Protein AF-A0A660ZWQ2-F1 (afdb_monomer_lite)

Secondary structure (DSSP, 8-state):
-TTS-S-HHHHHHHHHHHHHHTTSS-HHHHHHHHT--HHHHHHHHHHHHHHHHHHHSPPPPPPPPPPPPHHHHHHHHHHHHHHHHHHHHHHHHHHHHHHHHHHHTT---------------

Sequence (121 aa):
MDDLAGEEVSKERLRVILETIAREKSVNDACEELGIERVRFHELRTKALQAGIEALTPKKPGRKRKVKSAEELRIEELERKVSDLKQEVYTQSMKEAIHIALDRLGTSSTGDGKGGSQWTR

Structure (mmCIF, N/CA/C/O backbone):
data_AF-A0A660ZWQ2-F1
#
_entry.id   AF-A0A660ZWQ2-F1
#
loop_
_atom_site.group_PDB
_atom_site.id
_atom_site.type_symbol
_atom_site.label_atom_id
_atom_site.label_alt_id
_atom_site.label_comp_id
_atom_site.label_asym_id
_atom_site.label_entity_id
_atom_site.label_seq_id
_atom_site.pdbx_PDB_ins_code
_atom_site.Cartn_x
_atom_site.Cartn_y
_atom_site.Cartn_z
_atom_site.occupancy
_atom_site.B_iso_or_equiv
_atom_site.auth_seq_id
_atom_site.auth_comp_id
_atom_site.auth_asym_id
_atom_site.auth_atom_id
_atom_site.pdbx_PDB_model_num
ATOM 1 N N . MET A 1 1 ? -14.657 -6.046 -1.158 1.00 78.06 1 MET A N 1
ATOM 2 C CA . MET A 1 1 ? -13.177 -6.010 -0.990 1.00 78.06 1 MET A CA 1
ATOM 3 C C . MET A 1 1 ? -12.479 -6.888 -2.031 1.00 78.06 1 MET A C 1
ATOM 5 O O . MET A 1 1 ? -11.257 -7.000 -2.020 1.00 78.06 1 MET A O 1
ATOM 9 N N . ASP A 1 2 ? -13.242 -7.500 -2.937 1.00 77.19 2 ASP A N 1
ATOM 10 C CA . ASP A 1 2 ? -12.804 -8.607 -3.786 1.00 77.19 2 ASP A CA 1
ATOM 11 C C . ASP A 1 2 ? -11.821 -8.165 -4.874 1.00 77.19 2 ASP A C 1
ATOM 13 O O . ASP A 1 2 ? -10.891 -8.904 -5.187 1.00 77.19 2 ASP A O 1
ATOM 17 N N . ASP A 1 3 ? -11.929 -6.913 -5.326 1.00 86.88 3 ASP A N 1
ATOM 18 C CA . ASP A 1 3 ? -11.054 -6.322 -6.347 1.00 86.88 3 ASP A CA 1
ATOM 19 C C . ASP A 1 3 ? -9.664 -5.905 -5.827 1.00 86.88 3 ASP A C 1
ATOM 21 O O . ASP A 1 3 ? -8.781 -5.553 -6.610 1.00 86.88 3 ASP A O 1
ATOM 25 N N . LEU A 1 4 ? -9.440 -5.913 -4.506 1.00 88.75 4 LEU A N 1
ATOM 26 C CA . LEU A 1 4 ? -8.142 -5.571 -3.921 1.00 88.75 4 LEU A CA 1
ATOM 27 C C . LEU A 1 4 ? -7.240 -6.807 -3.848 1.00 88.75 4 LEU A C 1
ATOM 29 O O . LEU A 1 4 ? -7.669 -7.887 -3.445 1.00 88.75 4 LEU A O 1
ATOM 33 N N . ALA A 1 5 ? -5.959 -6.649 -4.180 1.00 89.00 5 ALA A N 1
ATOM 34 C CA . ALA A 1 5 ? -4.959 -7.692 -3.964 1.00 89.00 5 ALA A CA 1
ATOM 35 C C . ALA A 1 5 ? -4.569 -7.778 -2.477 1.00 89.00 5 ALA A C 1
ATOM 37 O O . ALA A 1 5 ? -4.445 -6.756 -1.802 1.00 89.00 5 ALA A O 1
ATOM 38 N N . GLY A 1 6 ? -4.340 -8.991 -1.972 1.00 89.75 6 GLY A N 1
ATOM 39 C CA . GLY A 1 6 ? -3.894 -9.227 -0.598 1.00 89.75 6 GLY A CA 1
ATOM 40 C C . GLY A 1 6 ? -4.433 -10.527 -0.012 1.00 89.75 6 GLY A C 1
ATOM 41 O O . GLY A 1 6 ? -5.334 -11.144 -0.576 1.00 89.75 6 GLY A O 1
ATOM 42 N N . GLU A 1 7 ? -3.870 -10.930 1.125 1.00 94.25 7 GLU A N 1
ATOM 43 C CA . GLU A 1 7 ? -4.345 -12.075 1.904 1.00 94.25 7 GLU A CA 1
ATOM 44 C C . GLU A 1 7 ? -5.735 -11.800 2.496 1.00 94.25 7 GLU A C 1
ATOM 46 O O . GLU A 1 7 ? -6.013 -10.682 2.940 1.00 94.25 7 GLU A O 1
ATOM 51 N N . GLU A 1 8 ? -6.588 -12.824 2.561 1.00 93.12 8 GLU A N 1
ATOM 52 C CA . GLU A 1 8 ? -7.979 -12.691 3.012 1.00 93.12 8 GLU A CA 1
ATOM 53 C C . GLU A 1 8 ? -8.084 -12.128 4.437 1.00 93.12 8 GLU A C 1
ATOM 55 O O . GLU A 1 8 ? -8.884 -11.236 4.710 1.00 93.12 8 GLU A O 1
ATOM 60 N N . VAL A 1 9 ? -7.168 -12.532 5.322 1.00 93.25 9 VAL A N 1
ATOM 61 C CA . VAL A 1 9 ? -7.061 -12.005 6.693 1.00 93.25 9 VAL A CA 1
ATOM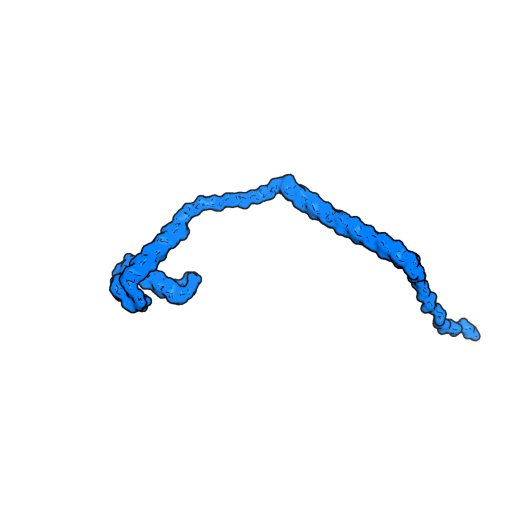 62 C C . VAL A 1 9 ? -6.807 -10.492 6.709 1.00 93.25 9 VAL A C 1
ATOM 64 O O . VAL A 1 9 ? -7.292 -9.774 7.585 1.00 93.25 9 VAL A O 1
ATOM 67 N N . SER A 1 10 ? -6.040 -9.980 5.744 1.00 94.12 10 SER A N 1
ATOM 68 C CA . SER A 1 10 ? -5.755 -8.546 5.638 1.00 94.12 10 SER A CA 1
ATOM 69 C C . SER A 1 10 ? -6.962 -7.772 5.110 1.00 94.12 10 SER A C 1
ATOM 71 O O . SER A 1 10 ? -7.243 -6.675 5.599 1.00 94.12 10 SER A O 1
ATOM 73 N N . LYS A 1 11 ? -7.701 -8.352 4.156 1.00 95.12 11 LYS A N 1
ATOM 74 C CA . LYS A 1 11 ? -8.950 -7.780 3.633 1.00 95.12 11 LYS A CA 1
ATOM 75 C C . LYS A 1 11 ? -10.031 -7.709 4.706 1.00 95.12 11 LYS A C 1
ATOM 77 O O . LYS A 1 11 ? -10.675 -6.670 4.829 1.00 95.12 11 LYS A O 1
ATOM 82 N N . GLU A 1 12 ? -10.175 -8.765 5.505 1.00 95.69 12 GLU A N 1
ATOM 83 C CA . GLU A 1 12 ? -11.119 -8.818 6.625 1.00 95.69 12 GLU A CA 1
ATOM 84 C C . GLU A 1 12 ? -10.831 -7.712 7.642 1.00 95.69 12 GLU A C 1
ATOM 86 O O . GLU A 1 12 ? -11.681 -6.876 7.940 1.00 95.69 12 GLU A O 1
ATOM 91 N N . ARG A 1 13 ? -9.576 -7.619 8.101 1.00 95.81 13 ARG A N 1
ATOM 92 C CA . ARG A 1 13 ? -9.156 -6.563 9.034 1.00 95.81 13 ARG A CA 1
ATOM 93 C C . ARG A 1 13 ? -9.444 -5.167 8.492 1.00 95.81 13 ARG A C 1
ATOM 95 O O . ARG A 1 13 ? -9.894 -4.307 9.245 1.00 95.81 13 ARG A O 1
ATOM 102 N N . LEU A 1 14 ? -9.183 -4.932 7.205 1.00 95.81 14 LEU A N 1
ATOM 103 C CA . LEU A 1 14 ? -9.468 -3.646 6.574 1.00 95.81 14 LEU A CA 1
ATOM 104 C C . LEU A 1 14 ? -10.974 -3.358 6.531 1.00 95.81 14 LEU A C 1
ATOM 106 O O . LEU A 1 14 ? -11.369 -2.237 6.845 1.00 95.81 14 LEU A O 1
ATOM 110 N N . ARG A 1 15 ? -11.804 -4.351 6.186 1.00 96.62 15 ARG A N 1
ATOM 111 C CA . ARG A 1 15 ? -13.269 -4.225 6.179 1.00 96.62 15 ARG A CA 1
ATOM 112 C C . ARG A 1 15 ? -13.783 -3.812 7.557 1.00 96.62 15 ARG A C 1
ATOM 114 O O . ARG A 1 15 ? -14.400 -2.757 7.676 1.00 96.62 15 ARG A O 1
ATOM 121 N N . VAL A 1 16 ? -13.430 -4.569 8.595 1.00 97.38 16 VAL A N 1
ATOM 122 C CA . VAL A 1 16 ? -13.848 -4.294 9.977 1.00 97.38 16 VAL A CA 1
ATOM 123 C C . VAL A 1 16 ? -13.387 -2.904 10.432 1.00 97.38 16 VAL A C 1
ATOM 125 O O . VAL A 1 16 ? -14.153 -2.155 11.036 1.00 97.38 16 VAL A O 1
ATOM 128 N N . ILE A 1 17 ? -12.153 -2.499 10.106 1.00 97.00 17 ILE A N 1
ATOM 129 C CA . ILE A 1 17 ? -11.665 -1.146 10.417 1.00 97.00 17 ILE A CA 1
ATOM 130 C C . ILE A 1 17 ? -12.558 -0.073 9.775 1.00 97.00 17 ILE A C 1
ATOM 132 O O . ILE A 1 17 ? -12.923 0.887 10.458 1.00 97.00 17 ILE A O 1
ATOM 136 N N . LEU A 1 18 ? -12.926 -0.222 8.501 1.00 96.50 18 LEU A N 1
ATOM 137 C CA . LEU A 1 18 ? -13.773 0.744 7.799 1.00 96.50 18 LEU A CA 1
ATOM 138 C C . LEU A 1 18 ? -15.188 0.814 8.381 1.00 96.50 18 LEU A C 1
ATOM 140 O O . LEU A 1 18 ? -15.691 1.918 8.574 1.00 96.50 18 LEU A O 1
ATOM 144 N N . GLU A 1 19 ? -15.786 -0.316 8.755 1.00 97.56 19 GLU A N 1
ATOM 145 C CA . GLU A 1 19 ? -17.100 -0.359 9.419 1.00 97.56 19 GLU A CA 1
ATOM 146 C C . GLU A 1 19 ? -17.081 0.379 10.768 1.00 97.56 19 GLU A C 1
ATOM 148 O O . GLU A 1 19 ? -18.018 1.110 11.104 1.00 97.56 19 GLU A O 1
ATOM 153 N N . THR A 1 20 ? -15.979 0.284 11.531 1.00 97.50 20 THR A N 1
ATOM 154 C CA . THR A 1 20 ? -15.841 1.077 12.769 1.00 97.50 20 THR A CA 1
ATOM 155 C C . THR A 1 20 ? -15.681 2.574 12.517 1.00 97.50 20 THR A C 1
ATOM 157 O O . THR A 1 20 ? -16.110 3.388 13.336 1.00 97.50 20 THR A O 1
ATOM 160 N N . ILE A 1 21 ? -15.075 2.966 11.392 1.00 96.25 21 ILE A N 1
ATOM 161 C CA . ILE A 1 21 ? -14.953 4.376 10.990 1.00 96.25 21 ILE A CA 1
ATOM 162 C C . ILE A 1 21 ? -16.314 4.908 10.529 1.00 96.25 21 ILE A C 1
ATOM 164 O O . ILE A 1 21 ? -16.686 6.023 10.896 1.00 96.25 21 ILE A O 1
ATOM 168 N N . ALA A 1 22 ? -17.073 4.091 9.797 1.00 96.75 22 ALA A N 1
ATOM 169 C CA . ALA A 1 22 ? -18.436 4.379 9.361 1.00 96.75 22 ALA A CA 1
ATOM 170 C C . ALA A 1 22 ? -19.459 4.390 10.515 1.00 96.75 22 ALA A C 1
ATOM 172 O O . ALA A 1 22 ? -20.595 4.811 10.317 1.00 96.75 22 ALA A O 1
ATOM 173 N N . ARG A 1 23 ? -19.051 3.990 11.732 1.00 95.50 23 ARG A N 1
ATOM 174 C CA . ARG A 1 23 ? -19.912 3.808 12.919 1.00 95.50 23 ARG A CA 1
ATOM 175 C C . ARG A 1 23 ? -20.996 2.741 12.739 1.00 95.50 23 ARG A C 1
ATOM 177 O O . ARG A 1 23 ? -21.975 2.738 13.479 1.00 95.50 23 ARG A O 1
ATOM 184 N N . GLU A 1 24 ? -20.798 1.825 11.801 1.00 96.44 24 GLU A N 1
ATOM 185 C CA . GLU A 1 24 ? -21.666 0.664 11.577 1.00 96.44 24 GLU A CA 1
ATOM 186 C C . GLU A 1 24 ? -21.344 -0.471 12.557 1.00 96.44 24 GLU A C 1
ATOM 188 O O . GLU A 1 24 ? -22.198 -1.303 12.852 1.00 96.44 24 GLU A O 1
ATOM 193 N N . LYS A 1 25 ? -20.123 -0.474 13.106 1.00 96.19 25 LYS A N 1
ATOM 194 C CA . LYS A 1 25 ? -19.639 -1.463 14.073 1.00 96.19 25 LYS A CA 1
ATOM 195 C C . LYS A 1 25 ? -18.946 -0.781 15.250 1.00 96.19 25 LYS A C 1
ATOM 197 O O . LYS A 1 25 ? -18.207 0.192 15.070 1.00 96.19 25 LYS A O 1
ATOM 202 N N . SER A 1 26 ? -19.172 -1.271 16.471 1.00 97.44 26 SER A N 1
ATOM 203 C CA . SER A 1 26 ? -18.464 -0.751 17.643 1.00 97.44 26 SER A CA 1
ATOM 204 C C . SER A 1 26 ? -17.031 -1.290 17.703 1.00 97.44 26 SER A C 1
ATOM 206 O O . SER A 1 26 ? -16.699 -2.324 17.127 1.00 97.44 26 SER A O 1
ATOM 208 N N . VAL A 1 27 ? -16.150 -0.597 18.430 1.00 96.00 27 VAL A N 1
ATOM 209 C CA . VAL A 1 27 ? -14.766 -1.067 18.624 1.00 96.00 27 VAL A CA 1
ATOM 210 C C . VAL A 1 27 ? -14.725 -2.392 19.391 1.00 96.00 27 VAL A C 1
ATOM 212 O O . VAL A 1 27 ? -13.818 -3.178 19.153 1.00 96.00 27 VAL A O 1
ATOM 215 N N . ASN A 1 28 ? -15.678 -2.648 20.293 1.00 96.88 28 ASN A N 1
ATOM 216 C CA . ASN A 1 28 ? -15.728 -3.910 21.035 1.00 96.88 28 ASN A CA 1
ATOM 217 C C . ASN A 1 28 ? -16.068 -5.076 20.110 1.00 96.88 28 ASN A C 1
ATOM 219 O O . ASN A 1 28 ? -15.291 -6.021 20.049 1.00 96.88 28 ASN A O 1
ATOM 223 N N . ASP A 1 29 ? -17.144 -4.948 19.333 1.00 97.56 29 ASP A N 1
ATOM 224 C CA . ASP A 1 29 ? -17.584 -6.001 18.408 1.00 97.56 29 ASP A CA 1
ATOM 225 C C . ASP A 1 29 ? -16.487 -6.308 17.379 1.00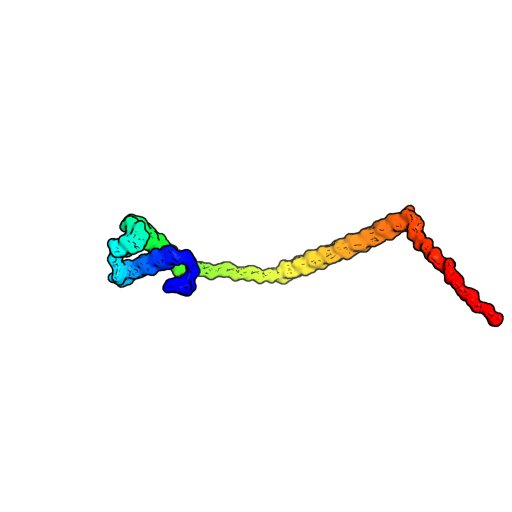 97.56 29 ASP A C 1
ATOM 227 O O . ASP A 1 29 ? -16.178 -7.461 17.101 1.00 97.56 29 ASP A O 1
ATOM 231 N N . ALA A 1 30 ? -15.809 -5.266 16.885 1.00 97.19 30 ALA A N 1
ATOM 232 C CA . ALA A 1 30 ? -14.664 -5.414 15.993 1.00 97.19 30 ALA A CA 1
ATOM 233 C C . ALA A 1 30 ? -13.477 -6.161 16.633 1.00 97.19 30 ALA A C 1
ATOM 235 O O . ALA A 1 30 ? -12.777 -6.906 15.949 1.00 97.19 30 ALA A O 1
ATOM 236 N N . CYS A 1 31 ? -13.214 -5.953 17.927 1.00 97.62 31 CYS A N 1
ATOM 237 C CA . CYS A 1 31 ? -12.152 -6.663 18.645 1.00 97.62 31 CYS A CA 1
ATOM 238 C C . CYS A 1 31 ? -12.502 -8.140 18.855 1.00 97.62 31 CYS A C 1
ATOM 240 O O . CYS A 1 31 ? -11.636 -8.996 18.675 1.00 97.62 31 CYS A O 1
ATOM 242 N N . GLU A 1 32 ? -13.760 -8.429 19.197 1.00 97.31 32 GLU A N 1
ATOM 243 C CA . GLU A 1 32 ? -14.269 -9.793 19.369 1.00 97.31 32 GLU A CA 1
ATOM 244 C C . GLU A 1 32 ? -14.219 -10.579 18.055 1.00 97.31 32 GLU A C 1
ATOM 246 O O . GLU A 1 32 ? -13.675 -11.680 18.019 1.00 97.31 32 GLU A O 1
ATOM 251 N N . GLU A 1 33 ? -14.690 -9.985 16.959 1.00 96.56 33 GLU A N 1
ATOM 252 C CA . GLU A 1 33 ? -14.695 -10.607 15.631 1.00 96.56 33 GLU A CA 1
ATOM 253 C C . GLU A 1 33 ? -13.289 -10.895 15.101 1.00 96.56 33 GLU A C 1
ATOM 255 O O . GLU A 1 33 ? -13.027 -11.956 14.537 1.00 96.56 33 GLU A O 1
ATOM 260 N N . LEU A 1 34 ? -12.357 -9.963 15.308 1.00 95.94 34 LEU A N 1
ATOM 261 C CA . LEU A 1 34 ? -10.973 -10.132 14.872 1.00 95.94 34 LEU A CA 1
ATOM 262 C C . LEU A 1 34 ? -10.134 -10.980 15.841 1.00 95.94 34 LEU A C 1
ATOM 264 O O . LEU A 1 34 ? -8.989 -11.300 15.511 1.00 95.94 34 LEU A O 1
ATOM 268 N N . GLY A 1 35 ? -10.660 -11.315 17.024 1.00 97.00 35 GLY A N 1
ATOM 269 C CA . GLY A 1 35 ? -9.938 -12.044 18.067 1.00 97.00 35 GLY A CA 1
ATOM 270 C C . GLY A 1 35 ? -8.697 -11.301 18.575 1.00 97.00 35 GLY A C 1
ATOM 271 O O . GLY A 1 35 ? -7.666 -11.925 18.828 1.00 97.00 35 GLY A O 1
ATOM 272 N N . ILE A 1 36 ? -8.757 -9.968 18.672 1.00 97.00 36 ILE A N 1
ATOM 273 C CA . ILE A 1 36 ? -7.628 -9.126 19.099 1.00 97.00 36 ILE A CA 1
ATOM 274 C C . ILE A 1 36 ? -8.012 -8.174 20.224 1.00 97.00 36 ILE A C 1
ATOM 276 O O . ILE A 1 36 ? -9.152 -7.743 20.352 1.00 97.00 36 ILE A O 1
ATOM 280 N N . GLU A 1 37 ? -7.020 -7.767 21.009 1.00 97.50 37 GLU A N 1
ATOM 281 C CA . GLU A 1 37 ? -7.222 -6.752 22.036 1.00 97.50 37 GLU A 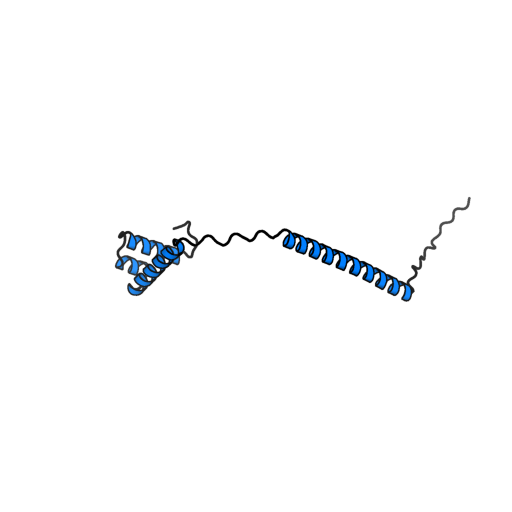CA 1
ATOM 282 C C . GLU A 1 37 ? -7.458 -5.356 21.448 1.00 97.50 37 GLU A C 1
ATOM 284 O O . GLU A 1 37 ? -6.930 -4.978 20.397 1.00 97.50 37 GLU A O 1
ATOM 289 N N . ARG A 1 38 ? -8.173 -4.528 22.213 1.00 96.75 38 ARG A N 1
ATOM 290 C CA . ARG A 1 38 ? -8.489 -3.139 21.859 1.00 96.75 38 ARG A CA 1
ATOM 291 C C . ARG A 1 38 ? -7.255 -2.297 21.528 1.00 96.75 38 ARG A C 1
ATOM 293 O O . ARG A 1 38 ? -7.291 -1.502 20.589 1.00 96.75 38 ARG A O 1
ATOM 300 N N . VAL A 1 39 ? -6.156 -2.475 22.265 1.00 97.88 39 VAL A N 1
ATOM 301 C CA . VAL A 1 39 ? -4.887 -1.775 21.992 1.00 97.88 39 VAL A CA 1
ATOM 302 C C . VAL A 1 39 ? -4.392 -2.123 20.589 1.00 97.88 39 VAL A C 1
ATOM 304 O O . VAL A 1 39 ? -4.130 -1.232 19.779 1.00 97.88 39 VAL A O 1
ATOM 307 N N . ARG A 1 40 ? -4.372 -3.419 20.257 1.00 97.69 40 ARG A N 1
ATOM 308 C CA . ARG A 1 40 ? -3.954 -3.909 18.944 1.00 97.69 40 ARG A CA 1
ATOM 309 C C . ARG A 1 40 ? -4.862 -3.404 17.824 1.00 97.69 40 ARG A C 1
ATOM 311 O O . ARG A 1 40 ? -4.365 -3.027 16.762 1.00 97.69 40 ARG A O 1
ATOM 318 N N . PHE A 1 41 ? -6.171 -3.354 18.053 1.00 98.12 41 PHE A N 1
ATOM 319 C CA . PHE A 1 41 ? -7.116 -2.793 17.089 1.00 98.12 41 PHE A CA 1
ATOM 320 C C . PHE A 1 41 ? -6.822 -1.314 16.794 1.00 98.12 41 PHE A C 1
ATOM 322 O O . PHE A 1 41 ? -6.739 -0.908 15.633 1.00 98.12 41 PHE A O 1
ATOM 329 N N . HIS A 1 42 ? -6.603 -0.501 17.832 1.00 97.81 42 HIS A N 1
ATOM 330 C CA . HIS A 1 42 ? -6.278 0.916 17.663 1.00 97.81 42 HIS A CA 1
ATOM 331 C C . HIS A 1 42 ? -4.952 1.143 16.926 1.00 97.81 42 HIS A C 1
ATOM 333 O O . HIS A 1 42 ? -4.875 2.047 16.087 1.00 97.81 42 HIS A O 1
ATOM 339 N N . GLU A 1 43 ? -3.936 0.313 17.176 1.00 97.94 43 GLU A N 1
ATOM 340 C CA . GLU A 1 43 ? -2.682 0.337 16.413 1.00 97.94 43 GLU A CA 1
ATOM 341 C C . GLU A 1 43 ? -2.911 0.042 14.929 1.00 97.94 43 GLU A C 1
ATOM 343 O O . GLU A 1 43 ? -2.424 0.780 14.071 1.00 97.94 43 GLU A O 1
ATOM 348 N N . LEU A 1 44 ? -3.649 -1.030 14.619 1.00 96.94 44 LEU A N 1
ATOM 349 C CA . LEU A 1 44 ? -3.938 -1.431 13.242 1.00 96.94 44 LEU A CA 1
ATOM 350 C C . LEU A 1 44 ? -4.714 -0.343 12.505 1.00 96.94 44 LEU A C 1
ATOM 352 O O . LEU A 1 44 ? -4.336 0.031 11.395 1.00 96.94 44 LEU A O 1
ATOM 356 N N . ARG A 1 45 ? -5.741 0.222 13.147 1.00 97.19 45 ARG A N 1
ATOM 357 C CA . ARG A 1 45 ? -6.523 1.327 12.588 1.00 97.19 45 ARG A CA 1
ATOM 358 C C . ARG A 1 45 ? -5.650 2.542 12.290 1.00 97.19 45 ARG A C 1
ATOM 360 O O . ARG A 1 45 ? -5.731 3.095 11.199 1.00 97.19 45 ARG A O 1
ATOM 367 N N . THR A 1 46 ? -4.801 2.940 13.236 1.00 97.94 46 THR A N 1
ATOM 368 C CA . THR A 1 46 ? -3.889 4.081 13.054 1.00 97.94 46 THR A CA 1
ATOM 369 C C . THR A 1 46 ? -2.944 3.847 11.878 1.00 97.94 46 THR A C 1
ATOM 371 O O . THR A 1 46 ? -2.816 4.712 11.016 1.00 97.94 46 THR A O 1
ATOM 374 N N . LYS A 1 47 ? -2.334 2.659 11.793 1.00 97.56 47 LYS A N 1
ATOM 375 C CA . LYS A 1 47 ? -1.435 2.295 10.687 1.00 97.56 47 LYS A CA 1
ATOM 376 C C . LYS A 1 47 ? -2.146 2.298 9.335 1.00 97.56 47 LYS A C 1
ATOM 378 O O . LYS A 1 47 ? -1.601 2.832 8.376 1.00 97.56 47 LYS A O 1
ATOM 383 N N . ALA A 1 48 ? -3.356 1.741 9.262 1.00 96.19 48 ALA A N 1
ATOM 384 C CA . ALA A 1 48 ? -4.142 1.705 8.031 1.00 96.19 48 ALA A CA 1
ATOM 385 C C . ALA A 1 48 ? -4.486 3.119 7.533 1.00 96.19 48 ALA A C 1
ATOM 387 O O . ALA A 1 48 ? -4.299 3.426 6.358 1.00 96.19 48 ALA A O 1
ATOM 388 N N . LEU A 1 49 ? -4.925 4.000 8.437 1.00 96.62 49 LEU A N 1
ATOM 389 C CA . LEU A 1 49 ? -5.247 5.389 8.104 1.00 96.62 49 LEU A CA 1
ATOM 390 C C . LEU A 1 49 ? -4.008 6.186 7.686 1.00 96.62 49 LEU A C 1
ATOM 392 O O . LEU A 1 49 ? -4.055 6.912 6.695 1.00 96.62 49 LEU A O 1
ATOM 396 N N . GLN A 1 50 ? -2.892 6.013 8.397 1.00 97.75 50 GLN A N 1
ATOM 397 C CA . GLN A 1 50 ? -1.626 6.663 8.066 1.00 97.75 50 GLN A CA 1
ATOM 398 C C . GLN A 1 50 ? -1.124 6.242 6.676 1.00 97.75 50 GLN A C 1
ATOM 400 O O . GLN A 1 50 ? -0.784 7.095 5.859 1.00 97.75 50 GLN A O 1
ATOM 405 N N . ALA A 1 51 ? -1.170 4.944 6.366 1.00 95.38 51 ALA A N 1
ATOM 406 C CA . ALA A 1 51 ? -0.824 4.435 5.041 1.00 95.38 51 ALA A CA 1
ATOM 407 C C . ALA A 1 51 ? -1.757 4.985 3.947 1.00 95.38 51 ALA A C 1
ATOM 409 O O . ALA A 1 51 ? -1.299 5.320 2.855 1.00 95.38 51 ALA A O 1
ATOM 410 N N . GLY A 1 52 ? -3.054 5.132 4.241 1.00 94.44 52 GLY A N 1
ATOM 411 C CA . GLY A 1 52 ? -4.013 5.774 3.341 1.00 94.44 52 GLY A CA 1
ATOM 412 C C . GLY A 1 52 ? -3.646 7.228 3.034 1.00 94.44 52 GLY A C 1
ATOM 413 O O . GLY A 1 52 ? -3.627 7.622 1.870 1.00 94.44 52 GLY A O 1
ATOM 414 N N . ILE A 1 53 ? -3.278 8.012 4.053 1.00 95.81 53 ILE A N 1
ATOM 415 C CA . ILE A 1 53 ? -2.810 9.397 3.879 1.00 95.81 53 ILE A CA 1
ATOM 416 C C . ILE A 1 53 ? -1.553 9.435 3.005 1.00 95.81 53 ILE A C 1
ATOM 418 O O . ILE A 1 53 ? -1.481 10.219 2.060 1.00 95.81 53 ILE A O 1
ATOM 422 N N . GLU A 1 54 ? -0.571 8.578 3.275 1.00 94.31 54 GLU A N 1
ATOM 423 C CA . GLU A 1 54 ? 0.675 8.510 2.503 1.00 94.31 54 GLU A CA 1
ATOM 424 C C . GLU A 1 54 ? 0.438 8.123 1.040 1.00 94.31 54 GLU A C 1
ATOM 426 O O . GLU A 1 54 ? 1.055 8.693 0.136 1.00 94.31 54 GLU A O 1
ATOM 431 N N . ALA A 1 55 ? -0.478 7.185 0.796 1.00 92.06 55 ALA A N 1
ATOM 432 C CA . ALA A 1 55 ? -0.853 6.757 -0.546 1.00 92.06 55 ALA A CA 1
ATOM 433 C C . ALA A 1 55 ? -1.579 7.863 -1.328 1.00 92.06 55 ALA A C 1
ATOM 435 O O . ALA A 1 55 ? -1.354 8.012 -2.529 1.00 92.06 55 ALA A O 1
ATOM 436 N N . LEU A 1 56 ? -2.419 8.647 -0.647 1.00 93.00 56 LEU A N 1
ATOM 437 C CA . LEU A 1 56 ? -3.193 9.743 -1.236 1.00 93.00 56 LEU A CA 1
ATOM 438 C C . LEU A 1 56 ? -2.413 11.062 -1.325 1.00 93.00 56 LEU A C 1
ATOM 440 O O . LEU A 1 56 ? -2.846 11.986 -2.014 1.00 93.00 56 LEU A O 1
ATOM 444 N N . THR A 1 57 ? -1.265 11.170 -0.653 1.00 91.44 57 THR A N 1
ATOM 445 C CA . THR A 1 57 ? -0.438 12.379 -0.675 1.00 91.44 57 THR A CA 1
ATOM 446 C C . THR A 1 57 ? 0.105 12.621 -2.090 1.00 91.44 57 THR A C 1
ATOM 448 O O . THR A 1 57 ? 0.813 11.761 -2.627 1.00 91.44 57 THR A O 1
ATOM 451 N N . PRO A 1 58 ? -0.160 13.794 -2.707 1.00 87.81 58 PRO A N 1
ATOM 452 C CA . PRO A 1 58 ? 0.352 14.117 -4.031 1.00 87.81 58 PRO A CA 1
ATOM 453 C C . PRO A 1 58 ? 1.878 14.036 -4.071 1.00 87.81 58 PRO A C 1
ATOM 455 O O . PRO A 1 58 ? 2.587 14.791 -3.402 1.00 87.81 58 PRO A O 1
ATOM 458 N N . LYS A 1 59 ? 2.408 13.125 -4.887 1.00 80.56 59 LYS A N 1
ATOM 459 C CA . LYS A 1 59 ? 3.848 13.044 -5.134 1.00 80.56 59 LYS A CA 1
ATOM 460 C C . LYS A 1 59 ? 4.212 14.065 -6.203 1.00 80.56 59 LYS A C 1
ATOM 462 O O . LYS A 1 59 ? 3.505 14.200 -7.202 1.00 80.56 59 LYS A O 1
ATOM 467 N N . LYS A 1 60 ? 5.335 14.774 -6.017 1.00 74.88 60 LYS A N 1
ATOM 468 C CA . LYS A 1 60 ? 5.900 15.604 -7.091 1.00 74.88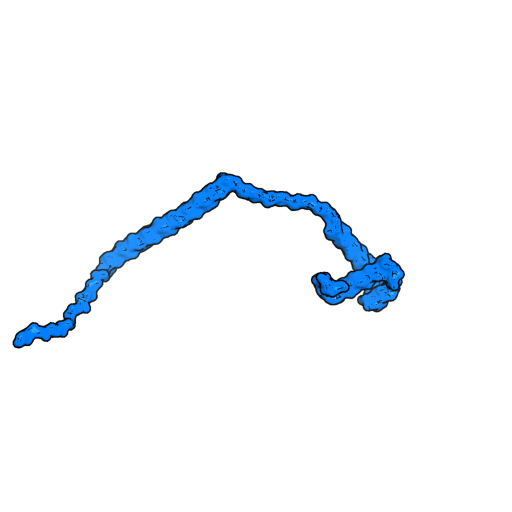 60 LYS A CA 1
ATOM 469 C C . LYS A 1 60 ? 6.027 14.724 -8.342 1.00 74.88 60 LYS A C 1
ATOM 471 O O . LYS A 1 60 ? 6.551 13.614 -8.214 1.00 74.88 60 LYS A O 1
ATOM 476 N N . PRO A 1 61 ? 5.556 15.174 -9.518 1.00 64.31 61 PRO A N 1
ATOM 477 C CA . PRO A 1 61 ? 5.686 14.395 -10.740 1.00 64.31 61 PRO A CA 1
ATOM 478 C C . PRO A 1 61 ? 7.148 13.981 -10.916 1.00 64.31 61 PRO A C 1
ATOM 480 O O . PRO A 1 61 ? 8.058 14.802 -10.765 1.00 64.31 61 PRO A O 1
ATOM 483 N N . GLY A 1 62 ? 7.370 12.688 -11.167 1.00 67.25 62 GLY A N 1
ATOM 484 C CA . GLY A 1 62 ? 8.709 12.139 -11.347 1.00 67.25 62 GLY A CA 1
ATOM 485 C C . GLY A 1 62 ? 9.475 12.913 -12.420 1.00 67.25 62 GLY A C 1
ATOM 486 O O . GLY A 1 62 ? 8.892 13.415 -13.384 1.00 67.25 62 GLY A O 1
ATOM 487 N N . ARG A 1 63 ? 10.797 13.033 -12.256 1.00 54.50 63 ARG A N 1
ATOM 488 C CA . ARG A 1 63 ? 11.671 13.676 -13.246 1.00 54.50 63 ARG A CA 1
ATOM 489 C C . ARG A 1 63 ? 11.411 13.041 -14.617 1.00 54.50 63 ARG A C 1
ATOM 491 O O . ARG A 1 63 ? 11.568 11.830 -14.757 1.00 54.50 63 ARG A O 1
ATOM 498 N N . LYS A 1 64 ? 11.022 13.845 -15.618 1.00 62.31 64 LYS A N 1
ATOM 499 C CA . LYS A 1 64 ? 10.869 13.373 -17.005 1.00 62.31 64 LYS A CA 1
ATOM 500 C C . LYS A 1 64 ? 12.133 12.603 -17.397 1.00 62.31 64 LYS A C 1
ATOM 502 O O . LYS A 1 64 ? 13.242 13.089 -17.154 1.00 62.31 64 LYS A O 1
ATOM 507 N N . ARG A 1 65 ? 11.964 11.402 -17.961 1.00 60.91 65 ARG A N 1
ATOM 508 C CA . ARG A 1 65 ? 13.073 10.579 -18.464 1.00 60.91 65 ARG A CA 1
ATOM 509 C C . ARG A 1 65 ? 13.924 11.466 -19.375 1.00 60.91 65 ARG A C 1
ATOM 511 O O . ARG A 1 65 ? 13.375 12.092 -20.280 1.00 60.91 65 ARG A O 1
ATOM 518 N N . LYS A 1 66 ? 15.228 11.582 -19.097 1.00 70.75 66 LYS A N 1
ATOM 519 C CA . LYS A 1 66 ? 16.130 12.336 -19.975 1.00 70.75 66 LYS A CA 1
ATOM 520 C C . LYS A 1 66 ? 16.056 11.686 -21.357 1.00 70.75 66 LYS A C 1
ATOM 522 O O . LYS A 1 66 ? 16.353 10.501 -21.490 1.00 70.75 66 LYS A O 1
ATOM 527 N N . VAL A 1 67 ? 15.584 12.439 -22.347 1.00 75.75 67 VAL A N 1
ATOM 528 C CA . VAL A 1 67 ? 15.735 12.064 -23.754 1.00 75.75 67 VAL A CA 1
ATOM 529 C C . VAL A 1 67 ? 17.235 12.077 -24.021 1.00 75.75 67 VAL A C 1
ATOM 531 O O . VAL A 1 67 ? 17.891 13.053 -23.649 1.00 75.75 67 VAL A O 1
ATOM 534 N N . LYS A 1 68 ? 17.771 10.984 -24.576 1.00 78.31 68 LYS A N 1
ATOM 535 C CA . LYS A 1 68 ? 19.196 10.912 -24.906 1.00 78.31 68 LYS A CA 1
ATOM 536 C C . LYS A 1 68 ? 19.548 12.064 -25.846 1.00 78.31 68 LYS A C 1
ATOM 538 O O . LYS A 1 68 ? 18.781 12.343 -26.771 1.00 78.31 68 LYS A O 1
ATOM 543 N N . SER A 1 69 ? 20.661 12.747 -25.603 1.00 82.44 69 SER A N 1
ATOM 544 C CA . SER A 1 69 ? 21.121 13.796 -26.518 1.00 82.44 69 SER A CA 1
ATOM 545 C C . SER A 1 69 ? 21.511 13.188 -27.874 1.00 82.44 69 SER A C 1
ATOM 547 O O . SER A 1 69 ? 21.771 11.988 -27.986 1.00 82.44 69 SER A O 1
ATOM 549 N N . ALA A 1 70 ? 21.570 14.010 -28.925 1.00 81.56 70 ALA A N 1
ATOM 550 C CA . ALA A 1 70 ? 22.065 13.560 -30.229 1.00 81.56 70 ALA A CA 1
ATOM 551 C C . ALA A 1 70 ? 23.506 13.017 -30.138 1.00 81.56 70 ALA A C 1
ATOM 553 O O . ALA A 1 70 ? 23.853 12.060 -30.827 1.00 81.56 70 ALA A O 1
ATOM 554 N N . GLU A 1 71 ? 24.316 13.586 -29.242 1.00 86.56 71 GLU A N 1
ATOM 555 C CA . GLU A 1 71 ? 25.675 13.124 -28.951 1.00 86.56 71 GLU A CA 1
ATOM 556 C C . GLU A 1 71 ? 25.671 11.746 -28.282 1.00 86.56 71 GLU A C 1
ATOM 558 O O . GLU A 1 71 ? 26.409 10.867 -28.709 1.00 86.56 71 GLU A O 1
ATOM 563 N N . GLU A 1 72 ? 24.800 11.512 -27.296 1.00 85.31 72 GLU A N 1
ATOM 564 C CA . GLU A 1 72 ? 24.670 10.211 -26.623 1.00 85.31 72 GLU A CA 1
ATOM 565 C C . GLU A 1 72 ? 24.207 9.113 -27.593 1.00 85.31 72 GLU A C 1
ATOM 567 O O . GLU A 1 72 ? 24.716 7.994 -27.557 1.00 85.31 72 GLU A O 1
ATOM 572 N N . LEU A 1 73 ? 23.287 9.435 -28.508 1.00 88.44 73 LEU A N 1
ATOM 573 C CA . LEU A 1 73 ? 22.876 8.518 -29.575 1.00 88.44 73 LEU A CA 1
ATOM 574 C C . LEU A 1 73 ? 24.020 8.226 -30.551 1.00 88.44 73 LEU A C 1
ATOM 576 O O . LEU A 1 73 ? 24.170 7.091 -31.008 1.00 88.44 73 LEU A O 1
ATOM 580 N N . ARG A 1 74 ? 24.841 9.237 -30.857 1.00 90.31 74 ARG A N 1
ATOM 581 C CA . ARG A 1 74 ? 25.994 9.084 -31.743 1.00 90.31 74 ARG A CA 1
ATOM 582 C C . ARG A 1 74 ? 27.101 8.253 -31.104 1.00 90.31 74 ARG A C 1
ATOM 584 O O . ARG A 1 74 ? 27.687 7.424 -31.794 1.00 90.31 74 ARG A O 1
ATOM 591 N N . ILE A 1 75 ? 27.367 8.446 -29.814 1.00 92.75 75 ILE A N 1
ATOM 592 C CA . ILE A 1 75 ? 28.320 7.633 -29.051 1.00 92.75 75 ILE A CA 1
ATOM 593 C C . ILE A 1 75 ? 27.888 6.168 -29.099 1.00 92.75 75 ILE A C 1
ATOM 595 O O . ILE A 1 75 ? 28.676 5.321 -29.497 1.00 92.75 75 ILE A O 1
ATOM 599 N N . GLU A 1 76 ? 26.617 5.880 -28.825 1.00 90.88 76 GLU A N 1
ATOM 600 C CA . GLU A 1 76 ? 26.095 4.511 -28.841 1.00 90.88 76 GLU A CA 1
ATOM 601 C C . GLU A 1 76 ? 26.164 3.862 -30.240 1.00 90.88 76 GLU A C 1
ATOM 603 O O . GLU A 1 76 ? 26.463 2.676 -30.385 1.00 90.88 76 GLU A O 1
ATOM 608 N N . GLU A 1 77 ? 25.907 4.633 -31.301 1.00 94.06 77 GLU A N 1
ATOM 609 C CA . GLU A 1 77 ? 26.081 4.168 -32.681 1.00 94.06 77 GLU A CA 1
ATOM 610 C C . GLU A 1 77 ? 27.548 3.845 -32.996 1.00 94.06 77 GLU A C 1
ATOM 612 O O . GLU A 1 77 ? 27.839 2.821 -33.617 1.00 94.06 77 GLU A O 1
ATOM 617 N N . LEU A 1 78 ? 28.472 4.709 -32.573 1.00 93.69 78 LEU A N 1
ATOM 618 C CA . LEU A 1 78 ? 29.903 4.513 -32.786 1.00 93.69 78 LEU A CA 1
ATOM 619 C C . LEU A 1 78 ? 30.437 3.331 -31.973 1.00 93.69 78 LEU A C 1
ATOM 621 O O . LEU A 1 78 ? 31.212 2.546 -32.510 1.00 93.69 78 LEU A O 1
ATOM 625 N N . GLU A 1 79 ? 29.994 3.151 -30.730 1.00 94.00 79 GLU A N 1
ATOM 626 C CA . GLU A 1 79 ? 30.363 2.009 -29.887 1.00 94.00 79 GLU A CA 1
ATOM 627 C C . GLU A 1 79 ? 29.930 0.680 -30.510 1.00 94.00 79 GLU A C 1
ATOM 629 O O . GLU A 1 79 ? 30.730 -0.258 -30.562 1.00 94.00 79 GLU A O 1
ATOM 634 N N . ARG A 1 80 ? 28.713 0.617 -31.070 1.00 92.56 80 ARG A N 1
ATOM 635 C CA . ARG A 1 80 ? 28.260 -0.550 -31.842 1.00 92.56 80 ARG A CA 1
ATOM 636 C C . ARG A 1 80 ? 29.171 -0.825 -33.035 1.00 92.56 80 ARG A C 1
ATOM 638 O O . ARG A 1 80 ? 29.685 -1.930 -33.160 1.00 92.56 80 ARG A O 1
ATOM 645 N N . LYS A 1 81 ? 29.457 0.193 -33.853 1.00 93.00 81 LYS A N 1
ATOM 646 C CA . LYS A 1 81 ? 30.340 0.036 -35.023 1.00 93.00 81 LYS A CA 1
ATOM 647 C C . LYS A 1 81 ? 31.743 -0.421 -34.635 1.00 93.00 81 LYS A C 1
ATOM 649 O O . LYS A 1 81 ? 32.323 -1.261 -35.312 1.00 93.00 81 LYS A O 1
ATOM 654 N N . VAL A 1 82 ? 32.294 0.113 -33.546 1.00 95.19 82 VAL A N 1
ATOM 655 C CA . VAL A 1 82 ? 33.603 -0.307 -33.031 1.00 95.19 82 VAL A CA 1
ATOM 656 C C . VAL A 1 82 ? 33.569 -1.765 -32.575 1.00 95.19 82 VAL A C 1
ATOM 658 O O . VAL A 1 82 ? 34.527 -2.490 -32.832 1.00 95.19 82 VAL A O 1
ATOM 661 N N . SER A 1 83 ? 32.496 -2.202 -31.915 1.00 90.38 83 SER A N 1
ATOM 662 C CA . SER A 1 83 ? 32.323 -3.602 -31.515 1.00 90.38 83 SER A CA 1
ATOM 663 C C . SER A 1 83 ? 32.280 -4.532 -32.730 1.00 90.38 83 SER A C 1
ATOM 665 O O . SER A 1 83 ? 33.039 -5.500 -32.783 1.00 90.38 83 SER A O 1
ATOM 667 N N . ASP A 1 84 ? 31.460 -4.201 -33.727 1.00 92.62 84 ASP A N 1
ATOM 668 C CA . ASP A 1 84 ? 31.289 -5.011 -34.937 1.00 92.62 84 ASP A CA 1
ATOM 669 C C . ASP A 1 84 ? 32.603 -5.132 -35.722 1.00 92.62 84 ASP A C 1
ATOM 671 O O . ASP A 1 84 ? 33.041 -6.233 -36.058 1.00 92.62 84 ASP A O 1
ATOM 675 N N . LEU A 1 85 ? 33.295 -4.007 -35.935 1.00 93.12 85 LEU A N 1
ATOM 676 C CA . LEU A 1 85 ? 34.580 -3.984 -36.640 1.00 93.12 85 LEU A CA 1
ATOM 677 C C . LEU A 1 85 ? 35.668 -4.756 -35.887 1.00 93.12 85 LEU A C 1
ATOM 679 O O . LEU A 1 85 ? 36.473 -5.454 -36.502 1.00 93.12 85 LEU A O 1
ATOM 683 N N . LYS A 1 86 ? 35.704 -4.667 -34.550 1.00 92.69 86 LYS A N 1
ATOM 684 C CA . LYS A 1 86 ? 36.642 -5.459 -33.739 1.00 92.69 86 LYS A CA 1
ATOM 685 C C . LYS A 1 86 ? 36.390 -6.952 -33.897 1.00 92.69 86 LYS A C 1
ATOM 687 O O . LYS A 1 86 ? 37.349 -7.715 -34.004 1.00 92.69 86 LYS A O 1
ATOM 692 N N . GLN A 1 87 ? 35.125 -7.363 -33.922 1.00 90.94 87 GLN A N 1
ATOM 693 C CA . GLN A 1 87 ? 34.766 -8.756 -34.146 1.00 90.94 87 GLN A CA 1
ATOM 694 C C . GLN A 1 87 ? 35.190 -9.210 -35.547 1.00 90.94 87 GLN A C 1
ATOM 696 O O . GLN A 1 87 ? 35.771 -10.284 -35.683 1.00 90.94 87 GLN A O 1
ATOM 701 N N . GLU A 1 88 ? 34.988 -8.388 -36.577 1.00 89.12 88 GLU A N 1
ATOM 702 C CA . GLU A 1 88 ? 35.422 -8.707 -37.939 1.00 89.12 88 GLU A CA 1
ATOM 703 C C . GLU A 1 88 ? 36.943 -8.894 -38.026 1.00 89.12 88 GLU A C 1
ATOM 705 O O . GLU A 1 88 ? 37.405 -9.947 -38.471 1.00 89.12 88 GLU A O 1
ATOM 710 N N . VAL A 1 89 ? 37.726 -7.940 -37.513 1.00 93.00 89 VAL A N 1
ATOM 711 C CA . VAL A 1 89 ? 39.196 -8.041 -37.465 1.00 93.00 89 VAL A CA 1
ATOM 712 C C . VAL A 1 89 ? 39.639 -9.296 -36.709 1.00 93.00 89 VAL A C 1
ATOM 714 O O . VAL A 1 89 ? 40.531 -10.020 -37.161 1.00 93.00 89 VAL A O 1
ATOM 717 N N . TYR A 1 90 ? 38.987 -9.607 -35.588 1.00 89.38 90 TYR A N 1
ATOM 718 C CA . TYR A 1 90 ? 39.260 -10.829 -34.838 1.00 89.38 90 TYR A CA 1
ATOM 719 C C . TYR A 1 90 ? 38.992 -12.088 -35.678 1.00 89.38 90 TYR A C 1
ATOM 721 O O . TYR A 1 90 ? 39.845 -12.970 -35.754 1.00 89.38 90 TYR A O 1
ATOM 729 N N . THR A 1 91 ? 37.869 -12.156 -36.398 1.00 91.19 91 THR A N 1
ATOM 730 C CA . THR A 1 91 ? 37.592 -13.306 -37.274 1.00 91.19 91 THR A CA 1
ATOM 731 C C . THR A 1 91 ? 38.588 -13.447 -38.425 1.00 91.1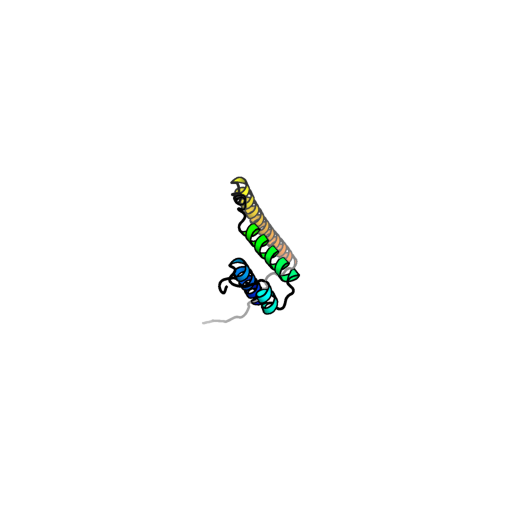9 91 THR A C 1
ATOM 733 O O . THR A 1 91 ? 38.957 -14.572 -38.758 1.00 91.19 91 THR A O 1
ATOM 736 N N . GLN A 1 92 ? 39.045 -12.343 -39.028 1.00 88.56 92 GLN A N 1
ATOM 737 C CA . GLN A 1 92 ? 40.026 -12.394 -40.118 1.00 88.56 92 GLN A CA 1
ATOM 738 C C . GLN A 1 92 ? 41.396 -12.851 -39.610 1.00 88.56 92 GLN A C 1
ATOM 740 O O . GLN A 1 92 ? 41.963 -13.796 -40.153 1.00 88.56 92 GLN A O 1
ATOM 745 N N . SER A 1 93 ? 41.868 -12.281 -38.498 1.00 85.56 93 SER A N 1
ATOM 746 C CA . SER A 1 93 ? 43.128 -12.706 -37.871 1.00 85.56 93 SER A CA 1
ATOM 747 C C . SER A 1 93 ? 43.109 -14.177 -37.430 1.00 85.56 93 SER A C 1
ATOM 749 O O . SER A 1 93 ? 44.107 -14.879 -37.585 1.00 85.56 93 SER A O 1
ATOM 751 N N . MET A 1 94 ? 41.969 -14.695 -36.954 1.00 87.69 94 MET A N 1
ATOM 752 C CA . MET A 1 94 ? 41.816 -16.128 -36.673 1.00 87.69 94 MET A CA 1
ATOM 753 C C . MET A 1 94 ? 41.909 -16.990 -37.936 1.00 87.69 94 MET A C 1
ATOM 755 O O . MET A 1 94 ? 42.573 -18.025 -37.910 1.00 87.69 94 MET A O 1
ATOM 759 N N . LYS A 1 95 ? 41.253 -16.591 -39.036 1.00 87.3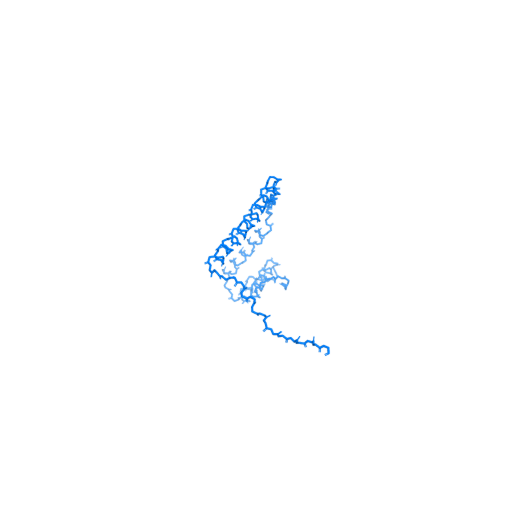1 95 LYS A N 1
ATOM 760 C CA . LYS A 1 95 ? 41.319 -17.326 -40.312 1.00 87.31 95 LYS A CA 1
ATOM 761 C C . LYS A 1 95 ? 42.749 -17.393 -40.834 1.00 87.31 95 LYS A C 1
ATOM 763 O O . LYS A 1 95 ? 43.194 -18.468 -41.228 1.00 87.31 95 LYS A O 1
ATOM 768 N N . GLU A 1 96 ? 43.470 -16.277 -40.787 1.00 87.38 96 GLU A N 1
ATOM 769 C CA . GLU A 1 96 ? 44.883 -16.211 -41.165 1.00 87.38 96 GLU A CA 1
ATOM 770 C C . GLU A 1 96 ? 45.737 -17.136 -40.292 1.00 87.38 96 GLU A C 1
ATOM 772 O O . GLU A 1 96 ? 46.502 -17.947 -40.815 1.00 87.38 96 GLU A O 1
ATOM 777 N N . ALA A 1 97 ? 45.557 -17.090 -38.968 1.00 84.94 97 ALA A N 1
ATOM 778 C CA . ALA A 1 97 ? 46.286 -17.952 -38.041 1.00 84.94 97 ALA A CA 1
ATOM 779 C C . ALA A 1 97 ? 46.028 -19.449 -38.299 1.00 84.94 97 ALA A C 1
ATOM 781 O O . ALA A 1 97 ? 46.970 -20.243 -38.304 1.00 84.94 97 ALA A O 1
ATOM 782 N N . ILE A 1 98 ? 44.772 -19.835 -38.560 1.00 88.50 98 ILE A N 1
ATOM 783 C CA . ILE A 1 98 ? 44.400 -21.214 -38.912 1.00 88.50 98 ILE A CA 1
ATOM 784 C C . ILE A 1 98 ? 45.042 -21.622 -40.239 1.00 88.50 98 ILE A C 1
ATOM 786 O O . ILE A 1 98 ? 45.593 -22.715 -40.332 1.00 88.50 98 ILE A O 1
ATOM 790 N N . HIS A 1 99 ? 45.015 -20.753 -41.252 1.00 88.62 99 HIS A N 1
ATOM 791 C CA . HIS A 1 99 ? 45.592 -21.050 -42.561 1.00 88.62 99 HIS A CA 1
ATOM 792 C C . HIS A 1 99 ? 47.111 -21.264 -42.479 1.00 88.62 99 HIS A C 1
ATOM 794 O O . HIS A 1 99 ? 47.630 -22.208 -43.070 1.00 88.62 99 HIS A O 1
ATOM 800 N N . ILE A 1 100 ? 47.817 -20.437 -41.700 1.00 90.31 100 ILE A N 1
ATOM 801 C CA . ILE A 1 100 ? 49.255 -20.602 -41.433 1.00 90.31 100 ILE A CA 1
ATOM 802 C C . ILE A 1 100 ? 49.524 -21.915 -40.683 1.00 90.31 100 ILE A C 1
ATOM 804 O O . ILE A 1 100 ? 50.499 -22.607 -40.976 1.00 90.31 100 ILE A O 1
ATOM 808 N N . ALA A 1 101 ? 48.682 -22.274 -39.711 1.00 85.62 101 ALA A N 1
ATOM 809 C CA . ALA A 1 101 ? 48.829 -23.520 -38.963 1.00 85.62 101 ALA A CA 1
ATOM 810 C C . ALA A 1 101 ? 48.584 -24.764 -39.838 1.00 85.62 101 ALA A C 1
ATOM 812 O O . ALA A 1 101 ? 49.351 -25.720 -39.747 1.00 85.62 101 ALA A O 1
ATOM 813 N N . LEU A 1 102 ? 47.561 -24.745 -40.700 1.00 83.75 102 LEU A N 1
ATOM 814 C CA . LEU A 1 102 ? 47.240 -25.839 -41.627 1.00 83.75 102 LEU A CA 1
ATOM 815 C C . LEU A 1 102 ? 48.342 -26.058 -42.668 1.00 83.75 102 LEU A C 1
ATOM 817 O O . LEU A 1 102 ? 48.728 -27.199 -42.911 1.00 83.75 102 LEU A O 1
ATOM 821 N N . ASP A 1 103 ? 48.888 -24.977 -43.227 1.00 86.12 103 ASP A N 1
ATOM 822 C CA . ASP A 1 103 ? 50.003 -25.041 -44.177 1.00 86.12 103 ASP A CA 1
ATOM 823 C C . ASP A 1 103 ? 51.249 -25.683 -43.537 1.00 86.12 103 ASP A C 1
ATOM 825 O O . ASP A 1 103 ? 51.848 -26.606 -44.088 1.00 86.12 103 ASP A O 1
ATOM 829 N N . ARG A 1 104 ? 51.576 -25.296 -42.293 1.00 78.12 104 ARG A N 1
ATOM 830 C CA . ARG A 1 104 ? 52.693 -25.879 -41.522 1.00 78.12 104 ARG A CA 1
ATOM 831 C C . ARG A 1 104 ? 52.509 -27.353 -41.170 1.00 78.12 104 ARG A C 1
ATOM 833 O O . ARG A 1 104 ? 53.503 -28.058 -41.017 1.00 78.12 104 ARG A O 1
ATOM 840 N N . LEU A 1 105 ? 51.269 -27.810 -41.001 1.00 81.38 105 LEU A N 1
ATOM 841 C CA . LEU A 1 105 ? 50.957 -29.209 -40.696 1.00 81.38 105 LEU A CA 1
ATOM 842 C C . LEU A 1 105 ? 50.942 -30.103 -41.947 1.00 81.38 105 LEU A C 1
ATOM 844 O O . LEU A 1 105 ? 50.780 -31.314 -41.815 1.00 81.38 105 LEU A O 1
ATOM 848 N N . GLY A 1 106 ? 51.154 -29.542 -43.145 1.00 66.44 106 GLY A N 1
ATOM 849 C CA . GLY A 1 106 ? 51.368 -30.314 -44.368 1.00 66.44 106 GLY A CA 1
ATOM 850 C C . GLY A 1 106 ? 50.155 -31.125 -44.824 1.00 66.44 106 GLY A C 1
ATOM 851 O O . GLY A 1 106 ? 50.317 -32.100 -45.554 1.00 66.44 106 GLY A O 1
ATOM 852 N N . THR A 1 107 ? 48.937 -30.749 -44.424 1.00 58.44 107 THR A N 1
ATOM 853 C CA . THR A 1 107 ? 47.719 -31.390 -44.930 1.00 58.44 107 THR A CA 1
ATOM 854 C C . THR A 1 107 ? 47.378 -30.823 -46.306 1.00 58.44 107 THR A C 1
ATOM 856 O O . THR A 1 107 ? 46.403 -30.088 -46.470 1.00 58.44 107 THR A O 1
ATOM 859 N N . SER A 1 108 ? 48.189 -31.150 -47.315 1.00 47.75 108 SER A N 1
ATOM 860 C CA . SER A 1 108 ? 47.695 -31.147 -48.685 1.00 47.75 108 SER A CA 1
ATOM 861 C C . SER A 1 108 ? 46.579 -32.187 -48.751 1.00 47.75 108 SER A C 1
ATOM 863 O O . SER A 1 108 ? 46.708 -33.307 -48.259 1.00 47.75 108 SER A O 1
ATOM 865 N N . SER A 1 109 ? 45.431 -31.803 -49.297 1.00 48.00 109 SER A N 1
ATOM 866 C CA . SER A 1 109 ? 44.376 -32.750 -49.616 1.00 48.00 109 SER A CA 1
ATOM 867 C C . SER A 1 109 ? 44.943 -33.803 -50.573 1.00 48.00 109 SER A C 1
ATOM 869 O O . SER A 1 109 ? 45.092 -33.543 -51.769 1.00 48.00 109 SER A O 1
ATOM 871 N N . THR A 1 110 ? 45.263 -34.985 -50.049 1.00 43.66 110 THR A N 1
ATOM 872 C CA . THR A 1 110 ? 45.434 -36.209 -50.827 1.00 43.66 110 THR A CA 1
ATOM 873 C C . THR A 1 110 ? 44.092 -36.514 -51.484 1.00 43.66 110 THR A C 1
ATOM 875 O O . THR A 1 110 ? 43.212 -37.140 -50.899 1.00 43.66 110 THR A O 1
ATOM 878 N N . GLY A 1 111 ? 43.902 -35.998 -52.697 1.00 47.28 111 GLY A N 1
ATOM 879 C CA . GLY A 1 111 ? 42.867 -36.451 -53.613 1.00 47.28 111 GLY A CA 1
ATOM 880 C C . GLY A 1 111 ? 43.255 -37.817 -54.171 1.00 47.28 111 GLY A C 1
ATOM 881 O O . GLY A 1 111 ? 43.724 -37.907 -55.301 1.00 47.28 111 GLY A O 1
ATOM 882 N N . ASP A 1 112 ? 43.077 -38.871 -53.374 1.00 46.19 112 ASP A N 1
ATOM 883 C CA . ASP A 1 112 ? 43.071 -40.246 -53.868 1.00 46.19 112 ASP A CA 1
ATOM 884 C C . ASP A 1 112 ? 41.730 -40.515 -54.562 1.00 46.19 112 ASP A C 1
ATOM 886 O O . ASP A 1 112 ? 40.677 -40.618 -53.936 1.00 46.19 112 ASP A O 1
ATOM 890 N N . GLY A 1 113 ? 41.776 -40.603 -55.891 1.00 43.44 113 GLY A N 1
ATOM 891 C CA . GLY A 1 113 ? 40.623 -40.861 -56.751 1.00 43.44 113 GLY A CA 1
ATOM 892 C C . GLY A 1 113 ? 41.018 -41.586 -58.036 1.00 43.44 113 GLY A C 1
ATOM 893 O O . GLY A 1 113 ? 40.763 -41.092 -59.129 1.00 43.44 113 GLY A O 1
ATOM 894 N N . LYS A 1 114 ? 41.662 -42.757 -57.924 1.00 43.25 114 LYS A N 1
ATOM 895 C CA . LYS A 1 114 ? 41.751 -43.741 -59.018 1.00 43.25 114 LYS A CA 1
ATOM 896 C C . LYS A 1 114 ? 40.747 -44.870 -58.768 1.00 43.25 114 LYS A C 1
ATOM 898 O O . LYS A 1 114 ? 41.007 -45.770 -57.981 1.00 43.25 114 LYS A O 1
ATOM 903 N N . GLY A 1 115 ? 39.634 -44.845 -59.495 1.00 37.84 115 GLY A N 1
ATOM 904 C CA . GLY A 1 115 ? 38.728 -45.978 -59.694 1.00 37.84 115 GLY A CA 1
ATOM 905 C C . GLY A 1 115 ? 38.176 -45.886 -61.113 1.00 37.84 115 GLY A C 1
ATOM 906 O O . GLY A 1 115 ? 37.448 -44.952 -61.426 1.00 37.84 115 GLY A O 1
ATOM 907 N N . GLY A 1 116 ? 38.645 -46.764 -61.999 1.00 39.91 116 GLY A N 1
ATOM 908 C CA . GLY A 1 116 ? 38.455 -46.648 -63.442 1.00 39.91 116 GLY A CA 1
ATOM 909 C C . GLY A 1 116 ? 37.136 -47.201 -63.976 1.00 39.91 116 GLY A C 1
ATOM 910 O O . GLY A 1 116 ? 36.414 -47.919 -63.296 1.00 39.91 116 GLY A O 1
ATOM 911 N N . SER A 1 117 ? 36.899 -46.935 -65.257 1.00 41.75 117 SER A N 1
ATOM 912 C CA . SER A 1 117 ? 36.091 -47.793 -66.122 1.00 41.75 117 SER A CA 1
ATOM 913 C C . SER A 1 117 ? 36.479 -47.548 -67.578 1.00 41.75 117 SER A C 1
ATOM 915 O O . SER A 1 117 ? 36.298 -46.457 -68.119 1.00 41.75 117 SER A O 1
ATOM 917 N N . GLN A 1 118 ? 37.070 -48.591 -68.160 1.00 49.31 118 GLN A N 1
ATOM 918 C CA . GLN A 1 118 ? 37.391 -48.767 -69.570 1.00 49.31 118 GLN A CA 1
ATOM 919 C C . GLN A 1 118 ? 36.133 -48.643 -70.439 1.00 49.31 118 GLN A C 1
ATOM 921 O O . GLN A 1 118 ? 35.112 -49.239 -70.113 1.00 49.31 118 GLN A O 1
ATOM 926 N N . TRP A 1 119 ? 36.247 -47.967 -71.582 1.00 38.66 119 TRP A N 1
ATOM 927 C CA . TRP A 1 119 ? 35.426 -48.226 -72.767 1.00 38.66 119 TRP A CA 1
ATOM 928 C C . TRP A 1 119 ? 36.352 -48.218 -73.984 1.00 38.66 119 TRP A C 1
ATOM 930 O O . TRP A 1 119 ? 36.832 -47.168 -74.409 1.00 38.66 119 TRP A O 1
ATOM 940 N N . THR A 1 120 ? 36.629 -49.403 -74.523 1.00 53.50 120 THR A N 1
ATOM 941 C CA . THR A 1 120 ? 37.143 -49.580 -75.885 1.00 53.50 120 THR A CA 1
ATOM 942 C C . THR A 1 120 ? 36.068 -50.247 -76.735 1.00 53.50 120 THR A C 1
ATOM 944 O O . THR A 1 120 ? 35.380 -51.147 -76.262 1.00 53.50 120 THR A O 1
ATOM 947 N N . ARG A 1 121 ? 35.972 -49.713 -77.956 1.00 51.88 121 ARG A N 1
ATOM 948 C CA . ARG A 1 121 ? 35.227 -50.104 -79.160 1.00 51.88 121 ARG A CA 1
ATOM 949 C C . ARG A 1 121 ? 34.970 -51.598 -79.356 1.00 51.88 121 ARG A C 1
ATOM 951 O O . ARG A 1 121 ? 35.913 -52.382 -79.128 1.00 51.88 121 ARG A O 1
#

pLDDT: mean 84.62, std 16.92, range [37.84, 98.12]

Radius of gyration: 39.46 Å; chains: 1; bounding box: 74×66×101 Å

Foldseek 3Di:
DVPDDDDPLVVLLVVLLVCVVVVVDPLVRSCVVNVHDSVVNVVVSVVVVVVVCVVPPDDDPPDDDDDQDPVNVVVVVVVVVVVVVVVVVVVVVVVVVVVVVVVVVVPDPPPPDDDDDDDDD